Protein AF-A0A9D8MVV3-F1 (afdb_monomer)

Nearest PDB structures (foldseek):
  6tb3-assembly1_BW  TM=3.500E-01  e=9.469E-01  Saccharomyces cerevisiae S288C
  3k1s-assembly1_A  TM=4.584E-01  e=3.283E+00  Bacillus anthracis

Sequence (177 aa):
MNTDKQPADSQGEADENMSEEQILEAMFSNLVIQQTRTALFTLGQIPDPHSGQRVLDLDTAQMLIATLEMLKEKTKGNLSQKEDELITHSIEQLHDIFAHTIQAIEKAQAEKGGQTESGLYTPPSGLVTPDGTTSSSSVSFTSGTESTPAAAPEPAEPAPAPKQDDDDSHKRFSKKY

Solvent-accessible surface area (backbone atoms only — not comparable to full-atom values): 12120 Å² total; per-residue (Å²): 131,89,84,89,80,84,81,80,91,80,77,78,95,76,86,87,77,79,50,71,67,58,53,51,53,50,51,50,51,49,52,51,54,52,50,49,50,51,28,38,26,28,62,36,74,40,56,40,90,87,78,66,46,60,45,77,36,67,69,62,23,51,52,46,49,52,49,54,53,49,48,54,66,73,42,62,93,75,58,51,74,67,53,49,51,50,53,50,51,49,49,54,53,50,51,54,51,50,53,53,50,51,53,52,51,53,52,58,49,61,67,65,71,74,77,85,88,74,94,76,92,76,81,88,83,86,83,84,83,81,88,82,83,87,75,92,77,89,78,78,86,75,86,85,87,83,90,86,82,90,83,85,89,88,88,83,88,83,89,84,88,89,78,89,80,87,78,88,83,81,77,85,86,76,84,82,136

pLDDT: mean 72.89, std 23.24, range [33.59, 98.38]

Structure (mmCIF, N/CA/C/O backbone):
data_AF-A0A9D8MVV3-F1
#
_entry.id   AF-A0A9D8MVV3-F1
#
loop_
_atom_site.group_PDB
_atom_site.id
_atom_site.type_symbol
_atom_site.label_atom_id
_atom_site.label_alt_id
_atom_site.label_comp_id
_atom_site.label_asym_id
_atom_site.label_entity_id
_atom_site.label_seq_id
_atom_site.pdbx_PDB_ins_code
_atom_site.Cartn_x
_atom_site.Cartn_y
_atom_site.Cartn_z
_atom_site.occupancy
_atom_site.B_iso_or_equiv
_atom_site.auth_seq_id
_atom_site.auth_comp_id
_atom_site.auth_asym_id
_atom_site.auth_atom_id
_atom_site.pdbx_PDB_model_num
ATOM 1 N N . MET A 1 1 ? -7.057 56.280 40.157 1.00 43.16 1 MET A N 1
ATOM 2 C CA . MET A 1 1 ? -7.807 55.926 38.935 1.00 43.16 1 MET A CA 1
ATOM 3 C C . MET A 1 1 ? -7.010 54.828 38.232 1.00 43.16 1 MET A C 1
ATOM 5 O O . MET A 1 1 ? -5.841 55.068 37.986 1.00 43.16 1 MET A O 1
ATOM 9 N N . ASN A 1 2 ? -7.460 53.565 38.171 1.00 34.97 2 ASN A N 1
ATOM 10 C CA . ASN A 1 2 ? -8.414 53.033 37.171 1.00 34.97 2 ASN A CA 1
ATOM 11 C C . ASN A 1 2 ? -7.948 53.389 35.746 1.00 34.97 2 ASN A C 1
ATOM 13 O O . ASN A 1 2 ? -7.798 54.568 35.469 1.00 34.97 2 ASN A O 1
ATOM 17 N N . THR A 1 3 ? -7.739 52.500 34.778 1.00 48.66 3 THR A N 1
ATOM 18 C CA . THR A 1 3 ? -8.106 51.093 34.561 1.00 48.66 3 THR A CA 1
ATOM 19 C C . THR A 1 3 ? -7.339 50.697 33.294 1.00 48.66 3 THR A C 1
ATOM 21 O O . THR A 1 3 ? -7.367 51.490 32.361 1.00 48.66 3 THR A O 1
ATOM 24 N N . ASP A 1 4 ? -6.741 49.513 33.200 1.00 55.34 4 ASP A N 1
ATOM 25 C CA . ASP A 1 4 ? -6.687 48.845 31.896 1.00 55.34 4 ASP A CA 1
ATOM 26 C C . ASP A 1 4 ? -6.817 47.339 32.098 1.00 55.34 4 ASP A C 1
ATOM 28 O O . ASP A 1 4 ? -6.127 46.720 32.909 1.00 55.34 4 ASP A O 1
ATOM 32 N N . LYS A 1 5 ? -7.855 46.808 31.467 1.00 54.16 5 LYS A N 1
ATOM 33 C CA . LYS A 1 5 ? -8.429 45.490 31.660 1.00 54.16 5 LYS A CA 1
ATOM 34 C C . LYS A 1 5 ? -8.436 44.828 30.284 1.00 54.16 5 LYS A C 1
ATOM 36 O O . LYS A 1 5 ? -9.278 45.187 29.470 1.00 54.16 5 LYS A O 1
ATOM 41 N N . GLN A 1 6 ? -7.604 43.785 30.166 1.00 50.97 6 GLN A N 1
ATOM 42 C CA . GLN A 1 6 ? -7.728 42.596 29.295 1.00 50.97 6 GLN A CA 1
ATOM 43 C C . GLN A 1 6 ? -7.474 42.752 27.777 1.00 50.97 6 GLN A C 1
ATOM 45 O O . GLN A 1 6 ? -7.622 43.854 27.265 1.00 50.97 6 GLN A O 1
ATOM 50 N N . PRO A 1 7 ? -7.181 41.649 27.032 1.00 55.19 7 PRO A N 1
ATOM 51 C CA . PRO A 1 7 ? -7.379 40.233 27.405 1.00 55.19 7 PRO A CA 1
ATOM 52 C C . PRO A 1 7 ? -6.238 39.231 27.106 1.00 55.19 7 PRO A C 1
ATOM 54 O O . PRO A 1 7 ? -5.479 39.367 26.160 1.00 55.19 7 PRO A O 1
ATOM 57 N N . ALA A 1 8 ? -6.233 38.172 27.922 1.00 51.50 8 ALA A N 1
ATOM 58 C CA . ALA A 1 8 ? -6.129 36.757 27.549 1.00 51.50 8 ALA A CA 1
ATOM 59 C C . ALA A 1 8 ? -5.168 36.349 26.413 1.00 51.50 8 ALA A C 1
ATOM 61 O O . ALA A 1 8 ? -5.576 36.208 25.261 1.00 51.50 8 ALA A O 1
ATOM 62 N N . ASP A 1 9 ? -3.957 35.948 26.800 1.00 46.50 9 ASP A N 1
ATOM 63 C CA . ASP A 1 9 ? -3.270 34.840 26.138 1.00 46.50 9 ASP A CA 1
ATOM 64 C C . ASP A 1 9 ? -4.060 33.551 26.408 1.00 46.50 9 ASP A C 1
ATOM 66 O O . ASP A 1 9 ? -3.867 32.854 27.401 1.00 46.50 9 ASP A O 1
ATOM 70 N N . SER A 1 10 ? -5.020 33.260 25.534 1.00 55.41 10 SER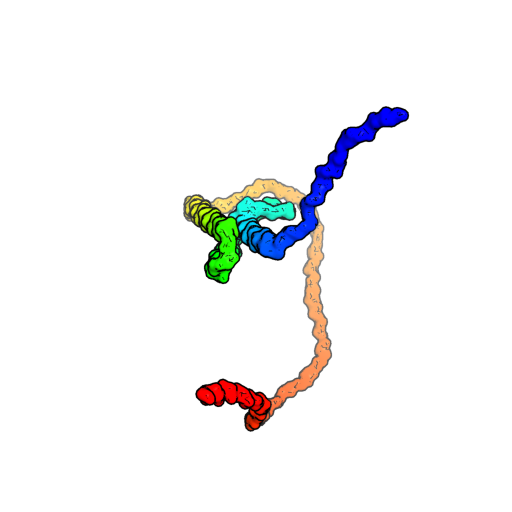 A N 1
ATOM 71 C CA . SER A 1 10 ? -5.580 31.921 25.361 1.00 55.41 10 SER A CA 1
ATOM 72 C C . SER A 1 10 ? -4.810 31.230 24.239 1.00 55.41 10 SER A C 1
ATOM 74 O O . SER A 1 10 ? -5.335 31.018 23.149 1.00 55.41 10 SER A O 1
ATOM 76 N N . GLN A 1 11 ? -3.538 30.918 24.489 1.00 47.94 11 GLN A N 1
ATOM 77 C CA . GLN A 1 11 ? -2.795 29.976 23.660 1.00 47.94 11 GLN A CA 1
ATOM 78 C C . GLN A 1 11 ? -2.946 28.570 24.247 1.00 47.94 11 GLN A C 1
ATOM 80 O O . GLN A 1 11 ? -2.277 28.214 25.204 1.00 47.94 11 GLN A O 1
ATOM 85 N N . GLY A 1 12 ? -3.852 27.797 23.643 1.00 48.62 12 GLY A N 1
ATOM 86 C CA . GLY A 1 12 ? -3.636 26.377 23.359 1.00 48.62 12 GLY A CA 1
ATOM 87 C C . GLY A 1 12 ? -3.371 25.427 24.526 1.00 48.62 12 GLY A C 1
ATOM 88 O O . GLY A 1 12 ? -2.423 24.657 24.457 1.00 48.62 12 GLY A O 1
ATOM 89 N N . GLU A 1 13 ? -4.247 25.399 25.528 1.00 48.19 13 GLU A N 1
ATOM 90 C CA . GLU A 1 13 ? -4.456 24.206 26.364 1.00 48.19 13 GLU A CA 1
ATOM 91 C C . GLU A 1 13 ? -5.219 23.166 25.524 1.00 48.19 13 GLU A C 1
ATOM 93 O O . GLU A 1 13 ? -6.444 23.053 25.589 1.00 48.19 13 GLU A O 1
ATOM 98 N N . ALA A 1 14 ? -4.517 22.483 24.625 1.00 56.38 14 ALA A N 1
ATOM 99 C CA . ALA A 1 14 ? -5.081 21.399 23.831 1.00 56.38 14 ALA A CA 1
ATOM 100 C C . ALA A 1 14 ? -4.028 20.319 23.602 1.00 56.38 14 ALA A C 1
ATOM 102 O O . ALA A 1 14 ? -3.642 20.098 22.461 1.00 56.38 14 ALA A O 1
ATOM 103 N N . ASP A 1 15 ? -3.559 19.675 24.673 1.00 57.66 15 ASP A N 1
ATOM 104 C CA . ASP A 1 15 ? -3.137 18.270 24.596 1.00 57.66 15 ASP A CA 1
ATOM 105 C C . ASP A 1 15 ? -3.010 17.627 25.988 1.00 57.66 15 ASP A C 1
ATOM 107 O O . ASP A 1 15 ? -1.933 17.224 26.415 1.00 57.66 15 ASP A O 1
ATOM 111 N N . GLU A 1 16 ? -4.109 17.533 26.737 1.00 61.69 16 GLU A N 1
ATOM 112 C CA . GLU A 1 16 ? -4.160 16.614 27.878 1.00 61.69 16 GLU A CA 1
ATOM 113 C C . GLU A 1 16 ? -5.387 15.707 27.742 1.00 61.69 16 GLU A C 1
ATOM 115 O O . GLU A 1 16 ? -6.518 16.099 28.036 1.00 61.69 16 GLU A O 1
ATOM 120 N N . ASN A 1 17 ? -5.109 14.467 27.318 1.00 66.62 17 ASN A N 1
ATOM 121 C CA . ASN A 1 17 ? -5.993 13.301 27.177 1.00 66.62 17 ASN A CA 1
ATOM 122 C C . ASN A 1 17 ? -6.621 13.069 25.790 1.00 66.62 17 ASN A C 1
ATOM 124 O O . ASN A 1 17 ? -7.846 13.055 25.649 1.00 66.62 17 ASN A O 1
ATOM 128 N N . MET A 1 18 ? -5.798 12.740 24.784 1.00 77.06 18 MET A N 1
ATOM 129 C CA . MET A 1 18 ? -6.271 11.806 23.748 1.00 77.06 18 MET A CA 1
ATOM 130 C C . MET A 1 18 ? -6.735 10.514 24.430 1.00 77.06 18 MET A C 1
ATOM 132 O O . MET A 1 18 ? -6.050 10.000 25.319 1.00 77.06 18 MET A O 1
ATOM 136 N N . SER A 1 19 ? -7.901 9.991 24.043 1.00 89.88 19 SER A N 1
ATOM 137 C CA . SER A 1 19 ? -8.344 8.698 24.566 1.00 89.88 19 SER A CA 1
ATOM 138 C C . SER A 1 19 ? -7.411 7.590 24.075 1.00 89.88 19 SER A C 1
ATOM 140 O O . SER A 1 19 ? -6.847 7.675 22.984 1.00 89.88 19 SER A O 1
ATOM 142 N N . GLU A 1 20 ? -7.271 6.526 24.863 1.00 90.12 20 GLU A N 1
ATOM 143 C CA . GLU A 1 20 ? -6.484 5.348 24.474 1.00 90.12 20 GLU A CA 1
ATOM 144 C C . GLU A 1 20 ? -6.929 4.800 23.106 1.00 90.12 20 GLU A C 1
ATOM 146 O O . GLU A 1 20 ? -6.100 4.478 22.263 1.00 90.12 20 GLU A O 1
ATOM 151 N N . GLU A 1 21 ? -8.236 4.806 22.839 1.00 88.25 21 GLU A N 1
ATOM 152 C CA . GLU A 1 21 ? -8.822 4.410 21.555 1.00 88.25 21 GLU A CA 1
ATOM 153 C C . GLU A 1 21 ? -8.348 5.285 20.381 1.00 88.25 21 GLU A C 1
ATOM 155 O O . GLU A 1 21 ? -7.965 4.755 19.343 1.00 88.25 21 GLU A O 1
ATOM 160 N N . GLN A 1 22 ? -8.288 6.611 20.552 1.00 90.69 22 GLN A N 1
ATOM 161 C CA . GLN A 1 22 ? -7.790 7.522 19.511 1.00 90.69 22 GLN A CA 1
ATOM 162 C C . GLN A 1 22 ? -6.298 7.317 19.236 1.00 90.69 22 GLN A C 1
ATOM 164 O O . GLN A 1 22 ? -5.855 7.417 18.091 1.00 90.69 22 GLN A O 1
ATOM 169 N N . ILE A 1 23 ? -5.516 7.009 20.276 1.00 94.19 23 ILE A N 1
ATOM 170 C CA . ILE A 1 23 ? -4.094 6.685 20.130 1.00 94.19 23 ILE A CA 1
ATOM 171 C C . ILE A 1 23 ? -3.936 5.395 19.317 1.00 94.19 23 ILE A C 1
ATOM 173 O O . ILE A 1 23 ? -3.121 5.354 18.393 1.00 94.19 23 ILE A O 1
ATOM 177 N N . LEU A 1 24 ? -4.727 4.361 19.618 1.00 93.31 24 LEU A N 1
ATOM 178 C CA . LEU A 1 24 ? -4.697 3.091 18.891 1.00 93.31 24 LEU A CA 1
ATOM 179 C C . LEU A 1 24 ? -5.136 3.251 17.426 1.00 93.31 24 LEU A C 1
ATOM 181 O O . LEU A 1 24 ? -4.448 2.736 16.543 1.00 93.31 24 LEU A O 1
ATOM 185 N N . GLU A 1 25 ? -6.190 4.028 17.153 1.00 93.31 25 GLU A N 1
ATOM 186 C CA . GLU A 1 25 ? -6.648 4.331 15.785 1.00 93.31 25 GLU A CA 1
ATOM 187 C C . GLU A 1 25 ? -5.564 5.066 14.975 1.00 93.31 25 GLU A C 1
ATOM 189 O O . GLU A 1 25 ? -5.277 4.742 13.814 1.00 93.31 25 GLU A O 1
ATOM 194 N N . ALA A 1 26 ? -4.884 6.034 15.600 1.00 94.19 26 ALA A N 1
ATOM 195 C CA . ALA A 1 26 ? -3.771 6.743 14.978 1.00 94.19 26 ALA A CA 1
ATOM 196 C C . ALA A 1 26 ? -2.573 5.816 14.709 1.00 94.19 26 ALA A C 1
ATOM 198 O O . ALA A 1 26 ? -1.944 5.907 13.651 1.00 94.19 26 ALA A O 1
ATOM 199 N N . MET A 1 27 ? -2.259 4.904 15.636 1.00 95.75 27 MET A N 1
ATOM 200 C CA . MET A 1 27 ? -1.189 3.917 15.466 1.00 95.75 27 MET A CA 1
ATOM 201 C C . MET A 1 27 ? -1.491 2.940 14.329 1.00 95.75 27 MET A C 1
ATOM 203 O O . MET A 1 27 ? -0.610 2.695 13.502 1.00 95.75 27 MET A O 1
ATOM 207 N N . PHE A 1 28 ? -2.722 2.425 14.244 1.00 96.75 28 PHE A N 1
ATOM 208 C CA . PHE A 1 28 ? -3.145 1.554 13.149 1.00 96.75 28 PHE A CA 1
ATOM 209 C C . PHE A 1 28 ? -3.061 2.279 11.804 1.00 96.75 28 PHE A C 1
ATOM 211 O O . PHE A 1 28 ? -2.437 1.784 10.863 1.00 96.75 28 PHE A O 1
ATOM 218 N N . SER A 1 29 ? -3.593 3.500 11.732 1.00 96.38 29 SER A N 1
ATOM 219 C CA . SER A 1 29 ? -3.529 4.321 10.522 1.00 96.38 29 SER A CA 1
ATOM 220 C C . SER A 1 29 ? -2.086 4.565 10.072 1.00 96.38 29 SER A C 1
ATOM 222 O O . SER A 1 29 ? -1.755 4.439 8.892 1.00 96.38 29 SER A O 1
ATOM 224 N N . ASN A 1 30 ? -1.194 4.867 11.017 1.00 97.31 30 ASN A N 1
ATOM 225 C CA . ASN A 1 30 ? 0.220 5.082 10.732 1.00 97.31 30 ASN A CA 1
ATOM 226 C C . ASN A 1 30 ? 0.912 3.794 10.251 1.00 97.31 30 ASN A C 1
ATOM 228 O O . ASN A 1 30 ? 1.705 3.844 9.311 1.00 97.31 30 ASN A O 1
ATOM 232 N N . LEU A 1 31 ? 0.576 2.637 10.830 1.00 97.75 31 LEU A N 1
ATOM 233 C CA . LEU A 1 31 ? 1.069 1.337 10.370 1.00 97.75 31 LEU A CA 1
ATOM 234 C C . LEU A 1 31 ? 0.673 1.075 8.910 1.00 97.75 31 LEU A C 1
ATOM 236 O O . LEU A 1 31 ? 1.536 0.728 8.103 1.00 97.75 31 LEU A O 1
ATOM 240 N N . VAL A 1 32 ? -0.602 1.281 8.559 1.00 97.62 32 VAL A N 1
ATOM 241 C CA . VAL A 1 32 ? -1.094 1.107 7.182 1.00 97.62 32 VAL A CA 1
ATOM 242 C C . VAL A 1 32 ? -0.341 2.034 6.231 1.00 97.62 32 VAL A C 1
ATOM 244 O O . VAL A 1 32 ? 0.221 1.571 5.244 1.00 97.62 32 VAL A O 1
ATOM 247 N N . ILE A 1 33 ? -0.229 3.323 6.563 1.00 97.06 33 ILE A N 1
ATOM 248 C CA . ILE A 1 33 ? 0.486 4.307 5.735 1.00 97.06 33 ILE A CA 1
ATOM 249 C C . ILE A 1 33 ? 1.958 3.917 5.537 1.00 97.06 33 ILE A C 1
ATOM 251 O O . ILE A 1 33 ? 2.478 4.029 4.424 1.00 97.06 33 ILE A O 1
ATOM 255 N N . GLN A 1 34 ? 2.647 3.471 6.590 1.00 97.50 34 GLN A N 1
ATOM 256 C CA . GLN A 1 34 ? 4.046 3.043 6.502 1.00 97.50 34 GLN A CA 1
ATOM 257 C C . GLN A 1 34 ? 4.210 1.816 5.604 1.00 97.50 34 GLN A C 1
ATOM 259 O O . GLN A 1 34 ? 5.136 1.784 4.787 1.00 97.50 34 GLN A O 1
ATOM 264 N N . GLN A 1 35 ? 3.303 0.842 5.692 1.00 97.62 35 GLN A N 1
ATOM 265 C CA . GLN A 1 35 ? 3.368 -0.322 4.812 1.00 97.62 35 GLN A CA 1
ATOM 266 C C . GLN A 1 35 ? 3.025 0.012 3.367 1.00 97.62 35 GLN A C 1
ATOM 268 O O . GLN A 1 35 ? 3.747 -0.414 2.467 1.00 97.62 35 GLN A O 1
ATOM 273 N N . THR A 1 36 ? 2.030 0.867 3.131 1.00 97.19 36 THR A N 1
ATOM 274 C CA . THR A 1 36 ? 1.722 1.370 1.789 1.00 97.19 36 THR A CA 1
ATOM 275 C C . THR A 1 36 ? 2.925 2.085 1.180 1.00 97.19 36 THR A C 1
ATOM 277 O O . THR A 1 36 ? 3.289 1.825 0.037 1.00 97.19 36 THR A O 1
ATOM 280 N N . ARG A 1 37 ? 3.615 2.943 1.943 1.00 96.25 37 ARG A N 1
ATOM 281 C CA . ARG A 1 37 ? 4.834 3.622 1.470 1.00 96.25 37 ARG A CA 1
ATOM 282 C C . ARG A 1 37 ? 5.961 2.647 1.152 1.00 96.25 37 ARG A C 1
ATOM 284 O O . ARG A 1 37 ? 6.618 2.818 0.129 1.00 96.25 37 ARG A O 1
ATOM 291 N N . THR A 1 38 ? 6.172 1.638 1.994 1.00 96.38 38 THR A N 1
ATOM 292 C CA . THR A 1 38 ? 7.184 0.602 1.745 1.00 96.38 38 THR A CA 1
ATOM 293 C C . THR A 1 38 ? 6.866 -0.169 0.462 1.00 96.38 38 THR A C 1
ATOM 295 O O . THR A 1 38 ? 7.753 -0.351 -0.365 1.00 96.38 38 THR A O 1
ATOM 298 N N . ALA A 1 39 ? 5.599 -0.521 0.226 1.00 96.81 39 ALA A N 1
ATOM 299 C CA . ALA A 1 39 ? 5.178 -1.191 -1.005 1.00 96.81 39 ALA A CA 1
ATOM 300 C C . ALA A 1 39 ? 5.355 -0.300 -2.247 1.00 96.81 39 ALA A C 1
ATOM 302 O O . ALA A 1 39 ? 5.840 -0.746 -3.284 1.00 96.81 39 ALA A O 1
ATOM 303 N N . LEU A 1 40 ? 5.031 0.992 -2.146 1.00 95.88 40 LEU A N 1
ATOM 304 C CA . LEU A 1 40 ? 5.278 1.961 -3.219 1.00 95.88 40 LEU A CA 1
ATOM 305 C C . LEU A 1 40 ? 6.773 2.139 -3.514 1.00 95.88 40 LEU A C 1
ATOM 307 O O . LEU A 1 40 ? 7.159 2.318 -4.671 1.00 95.88 40 LEU A O 1
ATOM 311 N N . PHE A 1 41 ? 7.616 2.089 -2.482 1.00 95.56 41 PHE A N 1
ATOM 312 C CA . PHE A 1 41 ? 9.065 2.116 -2.633 1.00 95.56 41 PHE A CA 1
ATOM 313 C C . PHE A 1 41 ? 9.570 0.885 -3.391 1.00 95.56 41 PHE A C 1
ATOM 315 O O . PHE A 1 41 ? 10.297 1.047 -4.366 1.00 95.56 41 PHE A O 1
ATOM 322 N N . THR A 1 42 ? 9.129 -0.322 -3.021 1.00 95.31 42 THR A N 1
ATOM 323 C CA . THR A 1 42 ? 9.516 -1.561 -3.722 1.00 95.31 42 THR A CA 1
ATOM 324 C C . THR A 1 42 ? 8.942 -1.640 -5.136 1.00 95.31 42 THR A C 1
ATOM 326 O 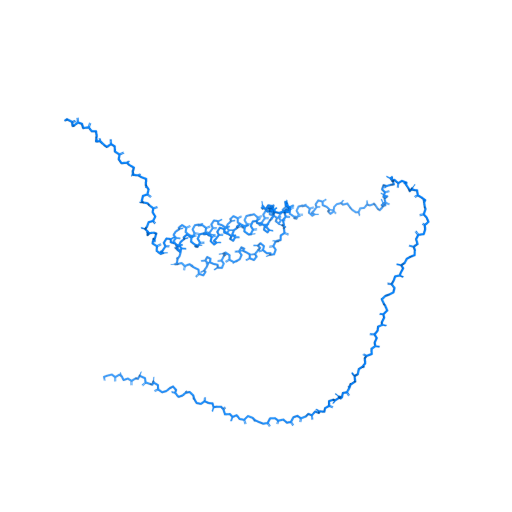O . THR A 1 42 ? 9.499 -2.317 -5.989 1.00 95.31 42 THR A O 1
ATOM 329 N N . LEU A 1 43 ? 7.867 -0.906 -5.431 1.00 94.88 43 LEU A N 1
ATOM 330 C CA . LEU A 1 43 ? 7.320 -0.741 -6.783 1.00 94.88 43 LEU A CA 1
ATOM 331 C C . LEU A 1 43 ? 8.062 0.308 -7.630 1.00 94.88 43 LEU A C 1
ATOM 333 O O . LEU A 1 43 ? 7.669 0.573 -8.765 1.00 94.88 43 LEU A O 1
ATOM 337 N N . GLY A 1 44 ? 9.113 0.942 -7.104 1.00 92.69 44 GLY A N 1
ATOM 338 C CA . GLY A 1 44 ? 9.884 1.963 -7.817 1.00 92.69 44 GLY A CA 1
ATOM 339 C C . GLY A 1 44 ? 9.148 3.294 -8.003 1.00 92.69 44 GLY A C 1
ATOM 340 O O . GLY A 1 44 ? 9.577 4.134 -8.804 1.00 92.69 44 GLY A O 1
ATOM 341 N N . GLN A 1 45 ? 8.052 3.509 -7.267 1.00 91.94 45 GLN A N 1
ATOM 342 C CA . GLN A 1 45 ? 7.281 4.755 -7.306 1.00 91.94 45 GLN A CA 1
ATOM 343 C C . GLN A 1 45 ? 7.909 5.849 -6.451 1.00 91.94 45 GLN A C 1
ATOM 345 O O . GLN A 1 45 ? 7.778 7.033 -6.764 1.00 91.94 45 GLN A O 1
ATOM 350 N N . ILE A 1 46 ? 8.623 5.454 -5.397 1.00 89.00 46 ILE A N 1
ATOM 351 C CA . ILE A 1 46 ? 9.361 6.356 -4.518 1.00 89.00 46 ILE A CA 1
ATOM 352 C C . ILE A 1 46 ? 10.860 6.096 -4.731 1.00 89.00 46 ILE A C 1
ATOM 354 O O . ILE A 1 46 ? 11.290 4.951 -4.595 1.00 89.00 46 ILE A O 1
ATOM 358 N N . PRO A 1 47 ? 11.667 7.112 -5.091 1.00 84.56 47 PRO A N 1
ATOM 359 C CA . PRO A 1 47 ? 13.114 6.955 -5.184 1.00 84.56 47 PRO A CA 1
ATOM 360 C C . PRO A 1 47 ? 13.737 6.838 -3.788 1.00 84.56 47 PRO A C 1
ATOM 362 O O . PRO A 1 47 ? 13.270 7.462 -2.835 1.00 84.56 47 PRO A O 1
ATOM 365 N N . ASP A 1 48 ? 14.822 6.078 -3.678 1.00 83.94 48 ASP A N 1
ATOM 366 C CA . ASP A 1 48 ? 15.628 6.010 -2.459 1.00 83.94 48 ASP A CA 1
ATOM 367 C C . ASP A 1 48 ? 16.221 7.397 -2.143 1.00 83.94 48 ASP A C 1
ATOM 369 O O . ASP A 1 48 ? 16.905 7.972 -2.995 1.00 83.94 48 ASP A O 1
ATOM 373 N N . PRO A 1 49 ? 15.987 7.965 -0.944 1.00 79.56 49 PRO A N 1
ATOM 374 C CA . PRO A 1 49 ? 16.492 9.287 -0.583 1.00 79.56 49 PRO A CA 1
ATOM 375 C C . PRO A 1 49 ? 18.024 9.362 -0.515 1.00 79.56 49 PRO A C 1
ATOM 377 O O . PRO A 1 49 ? 18.578 10.455 -0.620 1.00 79.56 49 PRO A O 1
ATOM 380 N N . HIS A 1 50 ? 18.716 8.232 -0.340 1.00 83.56 50 HIS A N 1
ATOM 381 C CA . HIS A 1 50 ? 20.173 8.185 -0.246 1.00 83.56 50 HIS A CA 1
ATOM 382 C C . HIS A 1 50 ? 20.836 8.026 -1.614 1.00 83.56 50 HIS A C 1
ATOM 384 O O . HIS A 1 50 ? 21.795 8.733 -1.919 1.00 83.56 50 HIS A O 1
ATOM 390 N N . SER A 1 51 ? 20.341 7.098 -2.438 1.00 85.88 51 SER A N 1
ATOM 391 C CA . SER A 1 51 ? 20.944 6.788 -3.743 1.00 85.88 51 SER A CA 1
ATOM 392 C C . SER A 1 51 ? 20.284 7.508 -4.925 1.00 85.88 51 SER A C 1
ATOM 394 O O . SER A 1 51 ? 20.856 7.566 -6.016 1.00 85.88 51 SER A O 1
ATOM 396 N N . GLY A 1 52 ? 19.069 8.032 -4.743 1.00 83.94 52 GLY A N 1
ATOM 397 C CA . GLY A 1 52 ? 18.224 8.569 -5.811 1.00 83.94 52 GLY A CA 1
ATOM 398 C C . GLY A 1 52 ? 17.709 7.506 -6.788 1.00 83.94 52 GLY A C 1
ATOM 399 O O . GLY A 1 52 ? 17.024 7.847 -7.753 1.00 83.94 52 GLY A O 1
ATOM 400 N N . GLN A 1 53 ? 18.040 6.229 -6.570 1.00 83.94 53 GLN A N 1
ATOM 401 C CA . GLN A 1 53 ? 17.657 5.140 -7.459 1.00 83.94 53 GLN A CA 1
ATOM 402 C C . GLN A 1 53 ? 16.247 4.653 -7.143 1.00 83.94 53 GLN A C 1
ATOM 404 O O . GLN A 1 53 ? 15.802 4.648 -5.996 1.00 83.94 53 GLN A O 1
ATOM 409 N N . ARG A 1 54 ? 15.536 4.221 -8.183 1.00 88.19 54 ARG A N 1
ATOM 410 C CA . ARG A 1 54 ? 14.259 3.523 -8.031 1.00 88.19 54 ARG A CA 1
ATOM 411 C C . ARG A 1 54 ? 14.548 2.036 -7.900 1.00 88.19 54 ARG A C 1
ATOM 413 O O . ARG A 1 54 ? 15.161 1.454 -8.793 1.00 88.19 54 ARG A O 1
ATOM 420 N N . VAL A 1 55 ? 14.119 1.450 -6.792 1.00 88.50 55 VAL A N 1
ATOM 421 C CA . VAL A 1 55 ? 14.214 0.009 -6.555 1.00 88.50 55 VAL A CA 1
ATOM 422 C C . VAL A 1 55 ? 12.925 -0.628 -7.053 1.00 88.50 55 VAL A C 1
ATOM 424 O O . VAL A 1 55 ? 11.847 -0.162 -6.708 1.00 88.50 55 VAL A O 1
ATOM 427 N N . LEU A 1 56 ? 13.039 -1.663 -7.882 1.00 93.94 56 LEU A N 1
ATOM 428 C CA . LEU A 1 56 ? 11.895 -2.425 -8.370 1.00 93.94 56 LEU A CA 1
ATOM 429 C C . LEU A 1 56 ? 12.039 -3.881 -7.930 1.00 93.94 56 LEU A C 1
ATOM 431 O O . LEU A 1 56 ? 12.893 -4.605 -8.436 1.00 93.94 56 LEU A O 1
ATOM 435 N N . ASP A 1 57 ? 11.189 -4.277 -6.995 1.00 95.44 57 ASP A N 1
ATOM 436 C CA . ASP A 1 57 ? 11.079 -5.612 -6.424 1.00 95.44 57 ASP A CA 1
ATOM 437 C C . ASP A 1 57 ? 9.591 -5.980 -6.326 1.00 95.44 57 ASP A C 1
ATOM 439 O O . ASP A 1 57 ? 8.871 -5.569 -5.408 1.00 95.44 57 ASP A O 1
ATOM 443 N N . LEU A 1 58 ? 9.123 -6.720 -7.333 1.00 95.56 58 LEU A N 1
ATOM 444 C CA . LEU A 1 58 ? 7.728 -7.142 -7.435 1.00 95.56 58 LEU A CA 1
ATOM 445 C C . LEU A 1 58 ? 7.370 -8.203 -6.391 1.00 95.56 58 LEU A C 1
ATOM 447 O O . LEU A 1 58 ? 6.240 -8.201 -5.906 1.00 95.56 58 LEU A O 1
ATOM 451 N N . ASP A 1 59 ? 8.313 -9.068 -6.017 1.00 96.50 59 ASP A N 1
ATOM 452 C CA . ASP A 1 59 ? 8.064 -10.144 -5.056 1.00 96.50 59 ASP A CA 1
ATOM 453 C C . ASP A 1 59 ? 7.799 -9.548 -3.667 1.00 96.50 59 ASP A C 1
ATOM 455 O O . ASP A 1 59 ? 6.794 -9.860 -3.017 1.00 96.50 59 ASP A O 1
ATOM 459 N N . THR A 1 60 ? 8.644 -8.603 -3.240 1.00 96.31 60 THR A N 1
ATOM 460 C CA . THR A 1 60 ? 8.441 -7.887 -1.974 1.00 96.31 60 THR A CA 1
ATOM 461 C C . THR A 1 60 ? 7.178 -7.026 -2.018 1.00 96.31 60 THR A C 1
ATOM 463 O O . THR A 1 60 ? 6.416 -7.011 -1.047 1.00 96.31 60 THR A O 1
ATOM 466 N N . ALA A 1 61 ? 6.898 -6.350 -3.139 1.00 96.44 61 ALA A N 1
ATOM 467 C CA . ALA A 1 61 ? 5.667 -5.576 -3.294 1.00 96.44 61 ALA A CA 1
ATOM 468 C C . ALA A 1 61 ? 4.412 -6.452 -3.136 1.00 96.44 61 ALA A C 1
ATOM 470 O O . ALA A 1 61 ? 3.497 -6.089 -2.397 1.00 96.44 61 ALA A O 1
ATOM 471 N N . GLN A 1 62 ? 4.385 -7.625 -3.774 1.00 97.00 62 GLN A N 1
ATOM 472 C CA . GLN A 1 62 ? 3.270 -8.565 -3.678 1.00 97.00 62 GLN A CA 1
ATOM 473 C C . GLN A 1 62 ? 3.080 -9.072 -2.243 1.00 97.00 62 GLN A C 1
ATOM 475 O O . GLN A 1 62 ? 1.953 -9.119 -1.749 1.00 97.00 62 GLN A O 1
ATOM 480 N N . MET A 1 63 ? 4.171 -9.403 -1.547 1.00 98.19 63 MET A N 1
ATOM 481 C CA . MET A 1 63 ? 4.123 -9.811 -0.141 1.00 98.19 63 MET A CA 1
ATOM 482 C C . MET A 1 63 ? 3.546 -8.708 0.761 1.00 98.19 63 MET A C 1
ATOM 484 O O . MET A 1 63 ? 2.755 -8.997 1.662 1.00 98.19 63 MET A O 1
ATOM 488 N N . LEU A 1 64 ? 3.917 -7.445 0.534 1.00 97.69 64 LEU A N 1
ATOM 489 C CA . LEU A 1 64 ? 3.407 -6.312 1.312 1.00 97.69 64 LEU A CA 1
ATOM 490 C C . LEU A 1 64 ? 1.910 -6.080 1.071 1.00 97.69 64 LEU A C 1
ATOM 492 O O . LEU A 1 64 ? 1.170 -5.872 2.033 1.00 97.69 64 LEU A O 1
ATOM 496 N N . ILE A 1 65 ? 1.450 -6.191 -0.179 1.00 97.81 65 ILE A N 1
ATOM 497 C CA . ILE A 1 65 ? 0.018 -6.131 -0.515 1.00 97.81 65 ILE A CA 1
ATOM 498 C C . ILE A 1 65 ? -0.737 -7.260 0.195 1.00 97.81 65 ILE A C 1
ATOM 500 O O . ILE A 1 65 ? -1.696 -6.993 0.917 1.00 97.81 65 ILE A O 1
ATOM 504 N N . ALA A 1 66 ? -0.248 -8.498 0.093 1.00 98.06 66 ALA A N 1
ATOM 505 C CA . ALA A 1 66 ? -0.846 -9.647 0.772 1.00 98.06 66 ALA A CA 1
ATOM 506 C C . ALA A 1 66 ? -0.864 -9.484 2.305 1.00 98.06 66 ALA A C 1
ATOM 508 O O . ALA A 1 66 ? -1.783 -9.946 2.980 1.00 98.06 66 ALA A O 1
ATOM 509 N N . THR A 1 67 ? 0.131 -8.799 2.876 1.00 97.88 67 THR A N 1
ATOM 510 C CA . THR A 1 67 ? 0.173 -8.487 4.312 1.00 97.88 67 THR A CA 1
ATOM 511 C C . THR A 1 67 ? -0.932 -7.506 4.703 1.00 97.88 67 THR A C 1
ATOM 513 O O . THR A 1 67 ? -1.590 -7.716 5.721 1.00 97.88 67 THR A O 1
ATOM 516 N N . LEU A 1 68 ? -1.175 -6.465 3.901 1.00 97.62 68 LEU A N 1
ATOM 517 C CA . LEU A 1 68 ? -2.280 -5.527 4.125 1.00 97.62 68 LEU A CA 1
ATOM 518 C C . LEU A 1 68 ? -3.646 -6.209 3.969 1.00 97.62 68 LEU A C 1
ATOM 520 O O . LEU A 1 68 ? -4.531 -5.997 4.797 1.00 97.62 68 LEU A O 1
ATOM 524 N N . GLU A 1 69 ? -3.809 -7.079 2.972 1.00 98.12 69 GLU A N 1
ATOM 525 C CA . GLU A 1 69 ? -5.024 -7.888 2.800 1.00 98.12 69 GLU A CA 1
ATOM 526 C C . GLU A 1 69 ? -5.270 -8.805 4.000 1.00 98.12 69 GLU A C 1
ATOM 528 O O . GLU A 1 69 ? -6.372 -8.848 4.549 1.00 98.12 69 GLU A O 1
ATOM 533 N N . MET A 1 70 ? -4.225 -9.497 4.460 1.00 98.12 70 MET A N 1
ATOM 534 C CA . MET A 1 70 ? -4.290 -10.336 5.652 1.00 98.12 70 MET A CA 1
ATOM 535 C C . MET A 1 70 ? -4.670 -9.519 6.887 1.00 98.12 70 MET A C 1
ATOM 537 O O . MET A 1 70 ? -5.526 -9.962 7.654 1.00 98.12 70 MET A O 1
ATOM 541 N N . LEU A 1 71 ? -4.077 -8.333 7.070 1.00 97.19 71 LEU A N 1
ATOM 542 C CA . LEU A 1 71 ? -4.421 -7.437 8.172 1.00 97.19 71 LEU A CA 1
ATOM 543 C C . LEU A 1 71 ? -5.904 -7.075 8.127 1.00 97.19 71 LEU A C 1
ATOM 545 O O . LEU A 1 71 ? -6.581 -7.305 9.122 1.00 97.19 71 LEU A O 1
ATOM 549 N N . LYS A 1 72 ? -6.421 -6.619 6.979 1.00 97.25 72 LYS A N 1
ATOM 550 C CA . LYS A 1 72 ? -7.845 -6.292 6.800 1.00 97.25 72 LYS A CA 1
ATOM 551 C C . LYS A 1 72 ? -8.761 -7.460 7.183 1.00 97.25 72 LYS A C 1
ATOM 553 O O . LYS A 1 72 ? -9.739 -7.273 7.903 1.00 97.25 72 LYS A O 1
ATOM 558 N N . GLU A 1 73 ? -8.440 -8.673 6.738 1.00 97.62 73 GLU A N 1
ATOM 559 C CA . GLU A 1 73 ? -9.235 -9.865 7.060 1.00 97.62 73 GLU A CA 1
ATOM 560 C C . GLU A 1 73 ? -9.151 -10.245 8.547 1.00 97.62 73 GLU A C 1
ATOM 562 O O . GLU A 1 73 ? -10.158 -10.609 9.157 1.00 97.62 73 GLU A O 1
ATOM 567 N N . LYS A 1 74 ? -7.967 -10.148 9.164 1.00 97.50 74 LYS A N 1
ATOM 568 C CA . LYS A 1 74 ? -7.757 -10.502 10.579 1.00 97.50 74 LYS A CA 1
ATOM 569 C C . LYS A 1 74 ? -8.309 -9.470 11.555 1.00 97.50 74 LYS A C 1
ATOM 571 O O . LYS A 1 74 ? -8.665 -9.847 12.670 1.00 97.50 74 LYS A O 1
ATOM 576 N N . THR A 1 75 ? -8.383 -8.201 11.165 1.00 95.81 75 THR A N 1
ATOM 577 C CA . THR A 1 75 ? -8.903 -7.114 12.006 1.00 95.81 75 THR A CA 1
ATOM 578 C C . THR A 1 75 ? -10.371 -6.797 11.733 1.00 95.81 75 THR A C 1
ATOM 580 O O . THR A 1 75 ? -10.950 -5.960 12.424 1.00 95.81 75 THR A O 1
ATOM 583 N N . LYS A 1 76 ? -11.014 -7.496 10.791 1.00 94.31 76 LYS A N 1
ATOM 584 C CA . LYS A 1 76 ? -12.428 -7.315 10.456 1.00 94.31 76 LYS A CA 1
ATOM 585 C C . LYS A 1 76 ? -13.328 -7.349 11.695 1.00 94.31 76 LYS A C 1
ATOM 587 O O . LYS A 1 76 ? -13.280 -8.279 12.497 1.00 94.31 76 LYS A O 1
ATOM 592 N N . GLY A 1 77 ? -14.182 -6.334 11.821 1.00 93.38 77 GLY A N 1
ATOM 593 C CA . GLY A 1 77 ? -15.075 -6.150 12.970 1.00 93.38 77 GLY A CA 1
ATOM 594 C C . GLY A 1 77 ? -14.447 -5.415 14.159 1.00 93.38 77 GLY A C 1
ATOM 595 O O . GLY A 1 77 ? -15.185 -5.043 15.064 1.00 93.38 77 GLY A O 1
ATOM 596 N N . ASN A 1 78 ? -13.133 -5.166 14.136 1.00 94.31 78 ASN A N 1
ATOM 597 C CA . ASN A 1 78 ? -12.433 -4.309 15.100 1.00 94.31 78 ASN A CA 1
ATOM 598 C C . ASN A 1 78 ? -12.028 -2.950 14.505 1.00 94.31 78 ASN A C 1
ATOM 600 O O . ASN A 1 78 ? -11.466 -2.136 15.225 1.00 94.31 78 ASN A O 1
ATOM 604 N N . LEU A 1 79 ? -12.276 -2.727 13.210 1.00 94.38 79 LEU A N 1
ATOM 605 C CA . LEU A 1 79 ? -11.919 -1.490 12.517 1.00 94.38 79 LEU A CA 1
ATOM 606 C C . LEU A 1 79 ? -13.022 -0.438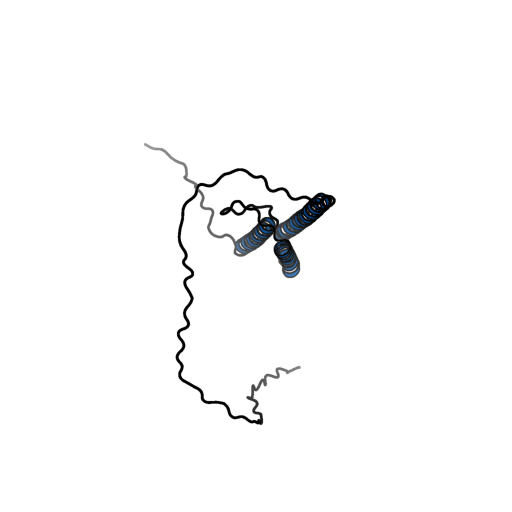 12.643 1.00 94.38 79 LEU A C 1
ATOM 608 O O . LEU A 1 79 ? -14.208 -0.737 12.461 1.00 94.38 79 LEU A O 1
ATOM 612 N N . SER A 1 80 ? -12.613 0.807 12.877 1.00 95.00 80 SER A N 1
ATOM 613 C CA . SER A 1 80 ? -13.437 1.989 12.651 1.00 95.00 80 SER A CA 1
ATOM 614 C C . SER A 1 80 ? -13.746 2.133 11.154 1.00 95.00 80 SER A C 1
ATOM 616 O O . SER A 1 80 ? -13.044 1.600 10.293 1.00 95.00 80 SER A O 1
ATOM 618 N N . GLN A 1 81 ? -14.795 2.886 10.810 1.00 94.88 81 GLN A N 1
ATOM 619 C CA . GLN A 1 81 ? -15.122 3.143 9.404 1.00 94.88 81 GLN A CA 1
ATOM 620 C C . GLN A 1 81 ? -13.945 3.794 8.656 1.00 94.88 81 GLN A C 1
ATOM 622 O O . GLN A 1 81 ? -13.663 3.441 7.515 1.00 94.88 81 GLN A O 1
ATOM 627 N N . LYS A 1 82 ? -13.235 4.720 9.309 1.00 94.69 82 LYS A N 1
ATOM 628 C CA . LYS A 1 82 ? -12.097 5.417 8.701 1.00 94.69 82 LYS A CA 1
ATOM 629 C C . LYS A 1 82 ? -10.922 4.474 8.473 1.00 94.69 82 LYS A C 1
ATOM 631 O O . LYS A 1 82 ? -10.244 4.583 7.457 1.00 94.69 82 LYS A O 1
ATOM 636 N N . GLU A 1 83 ? -10.681 3.563 9.411 1.00 96.31 83 GLU A N 1
ATOM 637 C CA . GLU A 1 83 ? -9.616 2.567 9.303 1.00 96.31 83 GLU A CA 1
ATOM 638 C C . GLU A 1 83 ? -9.889 1.568 8.177 1.00 96.31 83 GLU A C 1
ATOM 640 O O . GLU A 1 83 ? -8.982 1.264 7.400 1.00 96.31 83 GLU A O 1
ATOM 645 N N . ASP A 1 84 ? -1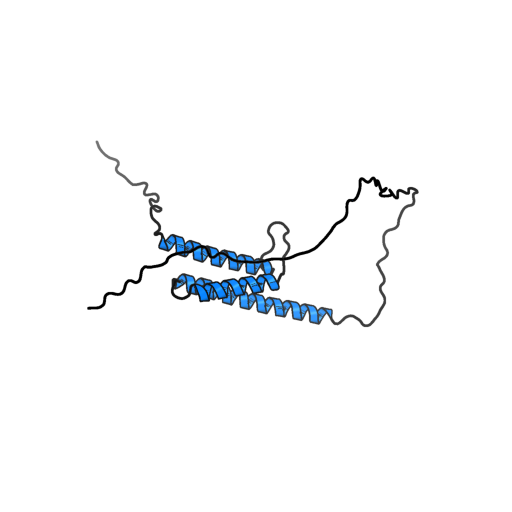1.135 1.096 8.059 1.00 97.00 84 ASP A N 1
ATOM 646 C CA . ASP A 1 84 ? -11.552 0.187 6.988 1.00 97.00 84 ASP A CA 1
ATOM 647 C C . ASP A 1 84 ? -11.446 0.852 5.607 1.00 97.00 84 ASP A C 1
ATOM 649 O O . ASP A 1 84 ? -10.916 0.256 4.664 1.00 97.00 84 ASP A O 1
ATOM 653 N N . GLU A 1 85 ? -11.864 2.115 5.494 1.00 97.19 85 GLU A N 1
ATOM 654 C CA . GLU A 1 85 ? -11.700 2.913 4.276 1.00 97.19 85 GLU A CA 1
ATOM 655 C C . GLU A 1 85 ? -10.214 3.113 3.934 1.00 97.19 85 GLU A C 1
ATOM 657 O O . GLU A 1 85 ? -9.813 2.907 2.787 1.00 97.19 85 GLU A O 1
ATOM 662 N N . LEU A 1 86 ? -9.373 3.447 4.920 1.00 97.56 86 LEU A N 1
ATOM 663 C CA . LEU A 1 86 ? -7.940 3.676 4.725 1.00 97.56 86 LEU A CA 1
ATOM 664 C C . LEU A 1 86 ? -7.212 2.424 4.221 1.00 97.56 86 LEU A C 1
ATOM 666 O O . LEU A 1 86 ? -6.437 2.507 3.261 1.00 97.56 86 LEU A O 1
ATOM 670 N N . ILE A 1 87 ? -7.427 1.273 4.867 1.00 97.88 87 ILE A N 1
ATOM 671 C CA . ILE A 1 87 ? -6.762 0.026 4.473 1.00 97.88 87 ILE A CA 1
ATOM 672 C C . ILE A 1 87 ? -7.282 -0.474 3.126 1.00 97.88 87 ILE A C 1
ATOM 674 O O . ILE A 1 87 ? -6.488 -0.900 2.290 1.00 97.88 87 ILE A O 1
ATOM 678 N N . THR A 1 88 ? -8.588 -0.355 2.873 1.00 98.00 88 THR A N 1
ATOM 679 C CA . THR A 1 88 ? -9.190 -0.744 1.592 1.00 98.00 88 THR A CA 1
ATOM 680 C C . THR A 1 88 ? -8.641 0.100 0.451 1.00 98.00 88 THR A C 1
ATOM 682 O O . THR A 1 88 ? -8.137 -0.456 -0.521 1.00 98.00 88 THR A O 1
ATOM 685 N N . HIS A 1 89 ? -8.637 1.425 0.607 1.00 98.06 89 HIS A N 1
ATOM 686 C CA . HIS A 1 89 ? -8.102 2.328 -0.406 1.00 98.06 89 HIS A CA 1
ATOM 687 C C . HIS A 1 89 ? -6.609 2.088 -0.665 1.00 98.06 89 HIS A C 1
ATOM 689 O O . HIS A 1 89 ? -6.167 2.087 -1.812 1.00 98.06 89 HIS A O 1
ATOM 695 N N . SER A 1 90 ? -5.834 1.831 0.394 1.00 97.88 90 SER A N 1
ATOM 696 C CA . SER A 1 90 ? -4.410 1.506 0.270 1.00 97.88 90 SER A CA 1
ATOM 697 C C . SER A 1 90 ? -4.178 0.233 -0.547 1.00 97.88 90 SER A C 1
ATOM 699 O O . SER A 1 90 ? -3.313 0.215 -1.419 1.00 97.88 90 SER A O 1
ATOM 701 N N . ILE A 1 91 ? -4.952 -0.826 -0.289 1.00 98.19 91 ILE A N 1
ATOM 702 C CA . ILE A 1 91 ? -4.859 -2.096 -1.024 1.00 98.19 91 ILE A CA 1
ATOM 703 C C . ILE A 1 91 ? -5.226 -1.893 -2.498 1.00 98.19 91 ILE A C 1
ATOM 705 O O . ILE A 1 91 ? -4.468 -2.306 -3.373 1.00 98.19 91 ILE A O 1
ATOM 709 N N . GLU A 1 92 ? -6.349 -1.226 -2.780 1.00 98.38 92 GLU A N 1
ATOM 710 C CA . GLU A 1 92 ? -6.807 -0.941 -4.148 1.00 98.38 92 GLU A CA 1
ATOM 711 C C . GLU A 1 92 ? -5.757 -0.156 -4.941 1.00 98.38 92 GLU A C 1
ATOM 713 O O . GLU A 1 92 ? -5.350 -0.573 -6.025 1.00 98.38 92 GLU A O 1
ATOM 718 N N . GLN A 1 93 ? -5.236 0.927 -4.356 1.00 97.88 93 GLN A N 1
ATOM 719 C CA . GLN A 1 93 ? -4.191 1.738 -4.973 1.00 97.88 93 GLN A CA 1
ATOM 720 C C . GLN A 1 93 ? -2.942 0.908 -5.306 1.00 97.88 93 GLN A C 1
ATOM 722 O O . GLN A 1 93 ? -2.342 1.078 -6.372 1.00 97.88 93 GLN A O 1
ATOM 727 N N . LEU A 1 94 ? -2.508 0.038 -4.391 1.00 98.00 94 LEU A N 1
ATOM 728 C CA . LEU A 1 94 ? -1.317 -0.778 -4.604 1.00 98.00 94 LEU A CA 1
ATOM 729 C C . LEU A 1 94 ? -1.526 -1.822 -5.701 1.00 98.00 94 LEU A C 1
ATOM 731 O O . LEU A 1 94 ? -0.615 -2.018 -6.504 1.00 98.00 94 LEU A O 1
ATOM 735 N N . HIS A 1 95 ? -2.704 -2.448 -5.775 1.00 98.19 95 HIS A N 1
ATOM 736 C CA . HIS A 1 95 ? -3.049 -3.379 -6.856 1.00 98.19 95 HIS A CA 1
ATOM 737 C C . HIS A 1 95 ? -3.025 -2.705 -8.221 1.00 98.19 95 HIS A C 1
ATOM 739 O O . HIS A 1 95 ? -2.406 -3.232 -9.147 1.00 98.19 95 HIS A O 1
ATOM 745 N N . ASP A 1 96 ? -3.629 -1.521 -8.333 1.00 97.88 96 ASP A N 1
ATOM 746 C CA . ASP A 1 96 ? -3.632 -0.752 -9.578 1.00 97.88 96 ASP A CA 1
ATOM 747 C C . ASP A 1 96 ? -2.199 -0.458 -10.033 1.00 97.88 96 ASP A C 1
ATOM 749 O O . ASP A 1 96 ? -1.817 -0.731 -11.175 1.00 97.88 96 ASP A O 1
ATOM 753 N N . ILE A 1 97 ? -1.364 0.048 -9.122 1.00 97.31 97 ILE A N 1
ATOM 754 C CA . ILE A 1 97 ? 0.035 0.363 -9.420 1.00 97.31 97 ILE A CA 1
ATOM 755 C C . ILE A 1 97 ? 0.818 -0.899 -9.785 1.00 97.31 97 ILE A C 1
ATOM 757 O O . ILE A 1 97 ? 1.586 -0.877 -10.748 1.00 97.31 97 ILE A O 1
ATOM 761 N N . PHE A 1 98 ? 0.640 -1.991 -9.045 1.00 97.44 98 PHE A N 1
ATOM 762 C CA . PHE A 1 98 ? 1.310 -3.263 -9.300 1.00 97.44 98 PHE A CA 1
ATOM 763 C C . PHE A 1 98 ? 0.967 -3.791 -10.699 1.00 97.44 98 PHE A C 1
ATOM 765 O O . PHE A 1 98 ? 1.866 -4.090 -11.488 1.00 97.44 98 PHE A O 1
ATOM 772 N N . ALA A 1 99 ? -0.320 -3.806 -11.059 1.00 97.31 99 ALA A N 1
ATOM 773 C CA . ALA A 1 99 ? -0.784 -4.230 -12.375 1.00 97.31 99 ALA A CA 1
ATOM 774 C C . ALA A 1 99 ? -0.230 -3.337 -13.497 1.00 97.31 99 ALA A C 1
ATOM 776 O O . ALA A 1 99 ? 0.301 -3.843 -14.489 1.00 97.31 99 ALA A O 1
ATOM 777 N N . HIS A 1 100 ? -0.282 -2.012 -13.327 1.00 96.12 100 HIS A N 1
ATOM 778 C CA . HIS A 1 100 ? 0.315 -1.065 -14.272 1.00 96.12 100 HIS A CA 1
ATOM 779 C C . HIS A 1 100 ? 1.826 -1.273 -14.436 1.00 96.12 100 HIS A C 1
ATOM 781 O O . HIS A 1 100 ? 2.351 -1.164 -15.546 1.00 96.12 100 HIS A O 1
ATOM 787 N N . THR A 1 101 ? 2.523 -1.595 -13.348 1.00 94.81 101 THR A N 1
ATOM 788 C CA . THR A 1 101 ? 3.969 -1.833 -13.352 1.00 94.81 101 THR A CA 1
ATOM 789 C C . THR A 1 101 ? 4.309 -3.101 -14.133 1.00 94.81 101 THR A C 1
ATOM 791 O O . THR A 1 101 ? 5.182 -3.057 -14.999 1.00 94.81 101 THR A O 1
ATOM 794 N N . ILE A 1 102 ? 3.572 -4.198 -13.923 1.00 95.56 102 ILE A N 1
ATOM 795 C CA . ILE A 1 102 ? 3.735 -5.435 -14.703 1.00 95.56 102 ILE A CA 1
ATOM 796 C C . ILE A 1 102 ? 3.511 -5.174 -16.194 1.00 95.56 102 ILE A C 1
ATOM 798 O O . ILE A 1 102 ? 4.367 -5.516 -17.008 1.00 95.56 102 ILE A O 1
ATOM 802 N N . GLN A 1 103 ? 2.425 -4.487 -16.558 1.00 94.44 103 GLN A N 1
ATOM 803 C CA . GLN A 1 103 ? 2.139 -4.160 -17.960 1.00 94.44 103 GLN A CA 1
ATOM 804 C C . GLN A 1 103 ? 3.256 -3.323 -18.605 1.00 94.44 103 GLN A C 1
ATOM 806 O O . GLN A 1 103 ? 3.624 -3.546 -19.761 1.00 94.44 103 GLN A O 1
ATOM 811 N N . ALA A 1 104 ? 3.817 -2.358 -17.869 1.00 92.06 104 ALA A N 1
ATOM 812 C CA . ALA A 1 104 ? 4.924 -1.540 -18.356 1.00 92.06 104 ALA A CA 1
ATOM 813 C C . ALA A 1 104 ? 6.199 -2.370 -18.584 1.00 92.06 104 ALA A C 1
ATOM 815 O O . ALA A 1 104 ? 6.891 -2.165 -19.586 1.00 92.06 104 ALA A O 1
ATOM 816 N N . ILE A 1 105 ? 6.491 -3.323 -17.693 1.00 91.88 105 ILE A N 1
ATOM 817 C CA . ILE A 1 105 ? 7.633 -4.238 -17.820 1.00 91.88 105 ILE A CA 1
ATOM 818 C C . ILE A 1 105 ? 7.453 -5.151 -19.036 1.00 91.88 105 ILE A C 1
ATOM 820 O O . ILE A 1 105 ? 8.365 -5.245 -19.856 1.00 91.88 105 ILE A O 1
ATOM 824 N N . GLU A 1 106 ? 6.284 -5.772 -19.198 1.00 91.81 106 GLU A N 1
ATOM 825 C CA . GLU A 1 106 ? 5.981 -6.652 -20.335 1.00 91.81 106 GLU A CA 1
ATOM 826 C C . GLU A 1 106 ? 6.110 -5.916 -21.673 1.00 91.81 106 GLU A C 1
ATOM 828 O O . GLU A 1 106 ? 6.760 -6.404 -22.602 1.00 91.81 106 GLU A O 1
ATOM 833 N N . LYS A 1 107 ? 5.566 -4.696 -21.761 1.00 90.81 107 LYS A N 1
ATOM 834 C CA . LYS A 1 107 ? 5.688 -3.857 -22.958 1.00 90.81 107 LYS A CA 1
ATOM 835 C C . LYS A 1 107 ? 7.150 -3.522 -23.273 1.00 90.81 107 LYS A C 1
ATOM 837 O O . LYS A 1 107 ? 7.576 -3.656 -24.419 1.00 90.81 107 LYS A O 1
ATOM 842 N N . ALA A 1 108 ? 7.933 -3.133 -22.266 1.00 88.31 108 ALA A N 1
ATOM 843 C CA . ALA A 1 108 ? 9.352 -2.826 -22.444 1.00 88.31 108 ALA A CA 1
ATOM 844 C C . ALA A 1 108 ? 10.177 -4.056 -22.873 1.00 88.31 108 ALA A C 1
ATOM 846 O O . ALA A 1 108 ? 11.161 -3.922 -23.605 1.00 88.31 108 ALA A O 1
ATOM 847 N N . GLN A 1 109 ? 9.786 -5.257 -22.439 1.00 83.06 109 GLN A N 1
ATOM 848 C CA . GLN A 1 109 ? 10.407 -6.512 -22.869 1.00 83.06 109 GLN A CA 1
ATOM 849 C C . GLN A 1 109 ? 10.033 -6.874 -24.313 1.00 83.06 109 GLN A C 1
ATOM 851 O O . GLN A 1 109 ? 10.913 -7.262 -25.084 1.00 83.06 109 GLN A O 1
ATOM 856 N N . ALA A 1 110 ? 8.772 -6.681 -24.709 1.00 84.62 110 ALA A N 1
ATOM 857 C CA . ALA A 1 110 ? 8.313 -6.916 -26.079 1.00 84.62 110 ALA A CA 1
ATOM 858 C C . ALA A 1 110 ? 9.027 -6.011 -27.101 1.00 84.62 110 ALA A C 1
ATOM 860 O O . ALA A 1 110 ? 9.386 -6.462 -28.187 1.00 84.62 110 ALA A O 1
ATOM 861 N N . GLU A 1 111 ? 9.305 -4.756 -26.739 1.00 76.88 111 GLU A N 1
ATOM 862 C CA . GLU A 1 111 ? 10.031 -3.807 -27.596 1.00 76.88 111 GLU A CA 1
ATOM 863 C C . GLU A 1 111 ? 11.534 -4.142 -27.726 1.00 76.88 111 GLU A C 1
ATOM 865 O O . GLU A 1 111 ? 12.135 -3.891 -28.772 1.00 76.88 111 GLU A O 1
ATOM 870 N N . LYS A 1 112 ? 12.152 -4.764 -26.708 1.00 67.06 112 LYS A N 1
ATOM 871 C CA . LYS A 1 112 ? 13.563 -5.205 -26.750 1.00 67.06 112 LYS A CA 1
ATOM 872 C C . LYS A 1 112 ? 13.779 -6.561 -27.436 1.00 67.06 112 LYS A C 1
ATOM 874 O O . LYS A 1 112 ? 14.908 -6.865 -27.815 1.00 67.06 112 LYS A O 1
ATOM 879 N N . GLY A 1 113 ? 12.727 -7.353 -27.646 1.00 55.94 113 GLY A N 1
ATOM 880 C CA . GLY A 1 113 ? 12.784 -8.658 -28.321 1.00 55.94 113 GLY A CA 1
ATOM 881 C C . GLY A 1 113 ? 12.910 -8.616 -29.854 1.00 55.94 113 GLY A C 1
ATOM 882 O O . GLY A 1 113 ? 12.963 -9.671 -30.478 1.00 55.94 113 GLY A O 1
ATOM 883 N N . GLY A 1 114 ? 12.961 -7.429 -30.476 1.00 49.28 114 GLY A N 1
ATOM 884 C CA . GLY A 1 114 ? 12.934 -7.249 -31.938 1.00 49.28 114 GLY A CA 1
ATOM 885 C C . GLY A 1 114 ? 14.281 -7.044 -32.650 1.00 49.28 114 GLY A C 1
ATOM 886 O O . GLY A 1 114 ? 14.280 -6.762 -33.844 1.00 49.28 114 GLY A O 1
ATOM 887 N N . GLN A 1 115 ? 15.432 -7.145 -31.972 1.00 50.03 115 GLN A N 1
ATOM 888 C CA 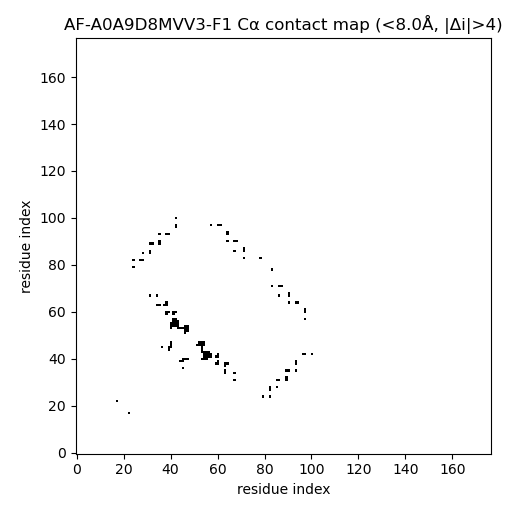. GLN A 1 115 ? 16.747 -6.931 -32.602 1.00 50.03 115 GLN A CA 1
ATOM 889 C C . GLN A 1 115 ? 17.733 -8.067 -32.309 1.00 50.03 115 GLN A C 1
ATOM 891 O O . GLN A 1 115 ? 18.645 -7.908 -31.507 1.00 50.03 115 GLN A O 1
ATOM 896 N N . THR A 1 116 ? 17.582 -9.207 -32.992 1.00 47.47 116 THR A N 1
ATOM 897 C CA . THR A 1 116 ? 18.681 -10.172 -33.202 1.00 47.47 116 THR A CA 1
ATOM 898 C C . THR A 1 116 ? 18.579 -10.872 -34.565 1.00 47.47 116 THR A C 1
ATOM 900 O O . THR A 1 116 ? 18.522 -12.087 -34.648 1.00 47.47 116 THR A O 1
ATOM 903 N N . GLU A 1 117 ? 18.628 -10.119 -35.666 1.00 54.91 117 GLU A N 1
ATOM 904 C CA . GLU A 1 117 ? 19.070 -10.669 -36.960 1.00 54.91 117 GLU A CA 1
ATOM 905 C C . GLU A 1 117 ? 20.010 -9.680 -37.652 1.00 54.91 117 GLU A C 1
ATOM 907 O O . GLU A 1 117 ? 19.608 -8.864 -38.471 1.00 54.91 117 GLU A O 1
ATOM 912 N N . SER A 1 118 ? 21.277 -9.713 -37.247 1.00 47.53 118 SER A N 1
ATOM 913 C CA . SER A 1 118 ? 22.455 -9.483 -38.093 1.00 47.53 118 SER A CA 1
ATOM 914 C C . SER A 1 118 ? 23.645 -9.333 -37.158 1.00 47.53 118 SER A C 1
ATOM 916 O O . SER A 1 118 ? 23.886 -8.271 -36.584 1.00 47.53 118 SER A O 1
ATOM 918 N N . GLY A 1 119 ? 24.387 -10.423 -36.976 1.00 55.38 119 GLY A N 1
ATOM 919 C CA . GLY A 1 119 ? 25.669 -10.368 -36.295 1.00 55.38 119 GLY A CA 1
ATOM 920 C C . GLY A 1 119 ? 26.614 -9.406 -37.010 1.00 55.38 119 GLY A C 1
ATOM 921 O O . GLY A 1 119 ? 26.905 -9.600 -38.182 1.00 55.38 119 GLY A O 1
ATOM 922 N N . LEU A 1 120 ? 27.088 -8.387 -36.293 1.00 39.44 120 LEU A N 1
ATOM 923 C CA . LEU A 1 120 ? 28.492 -7.974 -36.262 1.00 39.44 120 LEU A CA 1
ATOM 924 C C . LEU A 1 120 ? 28.661 -6.898 -35.179 1.00 39.44 120 LEU A C 1
ATOM 926 O O . LEU A 1 120 ? 28.235 -5.756 -35.322 1.00 39.44 120 LEU A O 1
ATOM 930 N N . TYR A 1 121 ? 29.287 -7.289 -34.074 1.00 51.38 121 TYR A N 1
ATOM 931 C CA . TYR A 1 121 ? 29.782 -6.376 -33.054 1.00 51.38 121 TYR A CA 1
ATOM 932 C C . TYR A 1 121 ? 31.028 -5.659 -33.590 1.00 51.38 121 TYR A C 1
ATOM 934 O O . TYR A 1 121 ? 32.031 -6.308 -33.884 1.00 51.38 121 TYR A O 1
ATOM 942 N N . THR A 1 122 ? 30.986 -4.329 -33.684 1.00 57.50 122 THR A N 1
ATOM 943 C CA . THR A 1 122 ? 32.191 -3.492 -33.771 1.00 57.50 122 THR A CA 1
ATOM 944 C C . THR A 1 122 ? 32.253 -2.594 -32.537 1.00 57.50 122 THR A C 1
ATOM 946 O O . THR A 1 122 ? 31.392 -1.720 -32.396 1.00 57.50 122 THR A O 1
ATOM 949 N N . PRO A 1 123 ? 33.235 -2.764 -31.636 1.00 56.06 123 PRO A N 1
ATOM 950 C CA . PRO A 1 123 ? 33.457 -1.799 -30.570 1.00 56.06 123 PRO A CA 1
ATOM 951 C C . PRO A 1 123 ? 34.022 -0.496 -31.162 1.00 56.06 123 PRO A C 1
ATOM 953 O O . PRO A 1 123 ? 34.873 -0.555 -32.057 1.00 56.06 123 PRO A O 1
ATOM 956 N N . PRO A 1 124 ? 33.602 0.689 -30.683 1.00 51.59 124 PRO A N 1
ATOM 957 C CA . PRO A 1 124 ? 34.194 1.943 -31.124 1.00 51.59 124 PRO A CA 1
ATOM 958 C C . PRO A 1 124 ? 35.641 2.049 -30.623 1.00 51.59 124 PRO A C 1
ATOM 960 O O . PRO A 1 124 ? 35.908 2.123 -29.426 1.00 51.59 124 PRO A O 1
ATOM 963 N N . SER A 1 125 ? 36.580 2.055 -31.569 1.00 50.91 125 SER A N 1
ATOM 964 C CA . SER A 1 125 ? 37.971 2.447 -31.342 1.00 50.91 125 SER A CA 1
ATOM 965 C C . SER A 1 125 ? 38.068 3.952 -31.112 1.00 50.91 125 SER A C 1
ATOM 967 O O . SER A 1 125 ? 37.566 4.730 -31.921 1.00 50.91 125 SER A O 1
ATOM 969 N N . GLY A 1 126 ? 38.771 4.359 -30.051 1.00 37.25 126 GLY A N 1
ATOM 970 C CA . GLY A 1 126 ? 39.173 5.752 -29.881 1.00 37.25 126 GLY A CA 1
ATOM 971 C C . GLY A 1 126 ? 39.677 6.147 -28.495 1.00 37.25 126 GLY A C 1
ATOM 972 O O . GLY A 1 126 ? 39.066 7.010 -27.884 1.00 37.25 126 GLY A O 1
ATOM 973 N N . LEU A 1 127 ? 40.797 5.585 -28.022 1.00 37.97 127 LEU A N 1
ATOM 974 C CA . LEU A 1 127 ? 41.911 6.393 -27.498 1.00 37.97 127 LEU A CA 1
ATO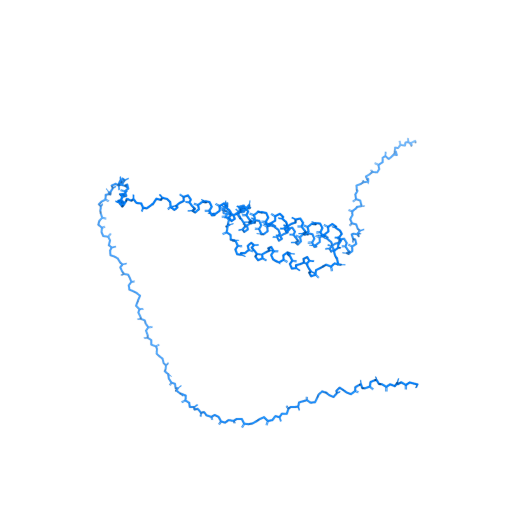M 975 C C . LEU A 1 127 ? 43.172 5.540 -27.301 1.00 37.97 127 LEU A C 1
ATOM 977 O O . LEU A 1 127 ? 43.168 4.466 -26.709 1.00 37.97 127 LEU A O 1
ATOM 981 N N . VAL A 1 128 ? 44.234 6.055 -27.903 1.00 47.47 128 VAL A N 1
ATOM 982 C CA . VAL A 1 128 ? 45.583 5.522 -28.067 1.00 47.47 128 VAL A CA 1
ATOM 983 C C . VAL A 1 128 ? 46.388 5.614 -26.761 1.00 47.47 128 VAL A C 1
ATOM 985 O O . VAL A 1 128 ? 46.301 6.594 -26.027 1.00 47.47 128 VAL A O 1
ATOM 988 N N . THR A 1 129 ? 47.180 4.569 -26.518 1.00 45.75 129 THR A N 1
ATOM 989 C C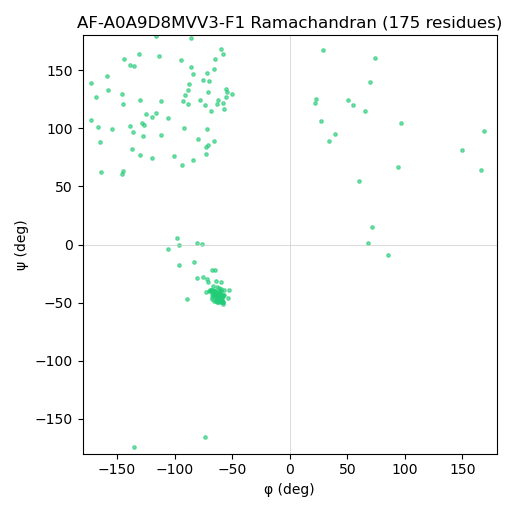A . THR A 1 129 ? 48.227 4.391 -25.492 1.00 45.75 129 THR A CA 1
ATOM 990 C C . THR A 1 129 ? 49.348 5.440 -25.549 1.00 45.75 129 THR A C 1
ATOM 992 O O . THR A 1 129 ? 49.616 5.983 -26.621 1.00 45.75 129 THR A O 1
ATOM 995 N N . PRO A 1 130 ? 50.154 5.568 -24.478 1.00 45.78 130 PRO A N 1
ATOM 996 C CA . PRO A 1 130 ? 51.592 5.398 -24.703 1.00 45.78 130 PRO A CA 1
ATOM 997 C C . PRO A 1 130 ? 52.255 4.426 -23.711 1.00 45.78 130 PRO A C 1
ATOM 999 O O . PRO A 1 130 ? 52.137 4.563 -22.500 1.00 45.78 130 PRO A O 1
ATOM 1002 N N . ASP A 1 131 ? 52.907 3.424 -24.304 1.00 36.78 131 ASP A N 1
ATOM 1003 C CA . ASP A 1 131 ? 54.232 2.860 -24.004 1.00 36.78 131 ASP A CA 1
ATOM 1004 C C . ASP A 1 131 ? 54.833 3.037 -22.591 1.00 36.78 131 ASP A C 1
ATOM 1006 O O . ASP A 1 131 ? 55.062 4.155 -22.131 1.00 36.78 131 ASP A O 1
ATOM 1010 N N . GLY A 1 132 ? 55.208 1.913 -21.958 1.00 35.62 132 GLY A N 1
ATOM 1011 C CA . GLY A 1 132 ? 56.187 1.916 -20.865 1.00 35.62 132 GLY A CA 1
ATOM 1012 C C . GLY A 1 132 ? 56.026 0.834 -19.791 1.00 35.62 132 GLY A C 1
ATOM 1013 O O . GLY A 1 132 ? 55.541 1.114 -18.708 1.00 35.62 132 GLY A O 1
ATOM 1014 N N . THR A 1 133 ? 56.521 -0.373 -20.082 1.00 40.78 133 THR A N 1
ATOM 1015 C CA . THR A 1 133 ? 57.492 -1.109 -19.239 1.00 40.78 133 THR A CA 1
ATOM 1016 C C . THR A 1 133 ? 57.189 -1.388 -17.749 1.00 40.78 133 THR A C 1
ATOM 1018 O O . THR A 1 133 ? 57.235 -0.499 -16.909 1.00 40.78 133 THR A O 1
ATOM 1021 N N . THR A 1 134 ? 57.158 -2.698 -17.426 1.00 39.47 134 THR A N 1
ATOM 1022 C CA . THR A 1 134 ? 57.404 -3.353 -16.106 1.00 39.47 134 THR A CA 1
ATOM 1023 C C . THR A 1 134 ? 56.325 -3.120 -15.041 1.00 39.47 134 THR A C 1
ATOM 1025 O O . THR A 1 134 ? 55.776 -2.042 -14.934 1.00 39.47 134 THR A O 1
ATOM 1028 N N . SER A 1 135 ? 55.886 -4.048 -14.198 1.00 41.16 135 SER A N 1
ATOM 1029 C CA . SER A 1 135 ? 56.394 -5.317 -13.679 1.00 41.16 135 SER A CA 1
ATOM 1030 C C . SER A 1 135 ? 55.162 -6.102 -13.209 1.00 41.16 135 SER A C 1
ATOM 1032 O O . SER A 1 135 ? 54.248 -5.538 -12.618 1.00 41.16 135 SER A O 1
ATOM 1034 N N . SER A 1 136 ? 55.029 -7.379 -13.555 1.00 44.00 136 SER A N 1
ATOM 1035 C CA . SER A 1 136 ? 55.255 -8.490 -12.619 1.00 44.00 136 SER A CA 1
ATOM 1036 C C . SER A 1 136 ? 55.012 -8.158 -11.139 1.00 44.00 136 SER A C 1
ATOM 1038 O O . SER A 1 136 ? 55.848 -7.531 -10.492 1.00 44.00 136 SER A O 1
ATOM 1040 N N . SER A 1 137 ? 53.906 -8.659 -10.587 1.00 42.06 137 SER A N 1
ATOM 1041 C CA . SER A 1 137 ? 53.890 -9.285 -9.258 1.00 42.06 137 SER A CA 1
ATOM 1042 C C . SER A 1 137 ? 52.601 -10.077 -9.076 1.00 42.06 137 SER A C 1
ATOM 1044 O O . SER A 1 137 ? 51.597 -9.606 -8.552 1.00 42.06 137 SER A O 1
ATOM 1046 N N . SER A 1 138 ? 52.668 -11.331 -9.511 1.00 46.59 138 SER A N 1
ATOM 1047 C CA . SER A 1 138 ? 52.049 -12.431 -8.787 1.00 46.59 138 SER A CA 1
ATOM 1048 C C . SER A 1 138 ? 52.625 -12.460 -7.370 1.00 46.59 138 SER A C 1
ATOM 1050 O O . SER A 1 138 ? 53.823 -12.698 -7.210 1.00 46.59 138 SER A O 1
ATOM 1052 N N . VAL A 1 139 ? 51.797 -12.252 -6.349 1.00 47.97 139 VAL A N 1
ATOM 1053 C CA . VAL A 1 139 ? 52.123 -12.723 -5.001 1.00 47.97 139 VAL A CA 1
ATOM 1054 C C . VAL A 1 139 ? 51.259 -13.929 -4.693 1.00 47.97 139 VAL A C 1
ATOM 1056 O O . VAL A 1 139 ? 50.039 -13.871 -4.563 1.00 47.97 139 VAL A O 1
ATOM 1059 N N . SER A 1 140 ? 51.962 -15.049 -4.670 1.00 41.12 140 SER A N 1
ATOM 1060 C CA . SER A 1 140 ? 51.535 -16.359 -4.238 1.00 41.12 140 SER A CA 1
ATOM 1061 C C . SER A 1 140 ? 51.001 -16.291 -2.811 1.00 41.12 140 SER A C 1
ATOM 1063 O O . SER A 1 140 ? 51.694 -15.845 -1.898 1.00 41.12 140 SER A O 1
ATOM 1065 N N . PHE A 1 141 ? 49.785 -16.787 -2.615 1.00 35.03 141 PHE A N 1
ATOM 1066 C CA . PHE A 1 141 ? 49.286 -17.154 -1.299 1.00 35.03 141 PHE A CA 1
ATOM 1067 C C . PHE A 1 141 ? 50.026 -18.427 -0.870 1.00 35.03 141 PHE A C 1
ATOM 1069 O O . PHE A 1 141 ? 49.745 -19.523 -1.356 1.00 35.03 141 PHE A O 1
ATOM 1076 N N . THR A 1 142 ? 51.058 -18.269 -0.042 1.00 41.91 142 THR A N 1
ATOM 1077 C CA . THR A 1 142 ? 51.841 -19.384 0.491 1.00 41.91 142 THR A CA 1
ATOM 1078 C C . THR A 1 142 ? 51.084 -20.059 1.625 1.00 41.91 142 THR A C 1
ATOM 1080 O O . THR A 1 142 ? 50.737 -19.433 2.625 1.00 41.91 142 THR A O 1
ATOM 1083 N N . SER A 1 143 ? 50.890 -21.361 1.460 1.00 46.50 143 SER A N 1
ATOM 1084 C CA . SER A 1 143 ? 50.524 -22.324 2.489 1.00 46.50 143 SER A CA 1
ATOM 1085 C C . SER A 1 143 ? 51.487 -22.293 3.680 1.00 46.50 143 SER A C 1
ATOM 1087 O O . SER A 1 143 ? 52.698 -22.413 3.497 1.00 46.50 143 SER A O 1
ATOM 1089 N N . GLY A 1 144 ? 50.931 -22.234 4.888 1.00 37.22 144 GLY A N 1
ATOM 1090 C CA . GLY A 1 144 ? 51.590 -22.605 6.136 1.00 37.22 144 GLY A CA 1
ATOM 1091 C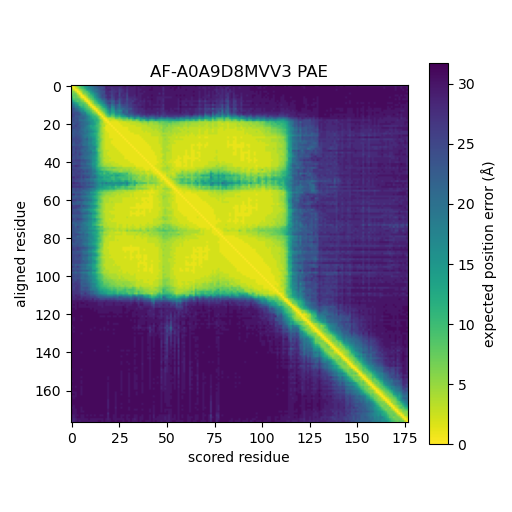 C . GLY A 1 144 ? 50.708 -23.603 6.880 1.00 37.22 144 GLY A C 1
ATOM 1092 O O . GLY A 1 144 ? 49.778 -23.217 7.579 1.00 37.22 144 GLY A O 1
ATOM 1093 N N . THR A 1 145 ? 50.971 -24.886 6.659 1.00 41.03 145 THR A N 1
ATOM 1094 C CA . THR A 1 145 ? 50.479 -26.030 7.433 1.00 41.03 145 THR A CA 1
ATOM 1095 C C . THR A 1 145 ? 51.431 -26.310 8.591 1.00 41.03 145 THR A C 1
ATOM 1097 O O . THR A 1 145 ? 52.619 -26.446 8.322 1.00 41.03 145 THR A O 1
ATOM 1100 N N . GLU A 1 146 ? 50.920 -26.503 9.810 1.00 33.59 146 GLU A N 1
ATOM 1101 C CA . GLU A 1 146 ? 51.362 -27.563 10.744 1.00 33.59 146 GLU A CA 1
ATOM 1102 C C . GLU A 1 146 ? 50.320 -27.663 11.881 1.00 33.59 146 GLU A C 1
ATOM 1104 O O . GLU A 1 146 ? 50.080 -26.698 12.597 1.00 33.59 146 GLU A O 1
ATOM 1109 N N . SER A 1 147 ? 49.415 -28.646 11.862 1.00 45.25 147 SER A N 1
ATOM 1110 C CA . SER A 1 147 ? 49.534 -30.019 12.395 1.00 45.25 147 SER A CA 1
ATOM 1111 C C . SER A 1 147 ? 49.676 -30.100 13.915 1.00 45.25 147 SER A C 1
ATOM 1113 O O . SER A 1 147 ? 50.713 -29.763 14.470 1.00 45.25 147 SER A O 1
ATOM 1115 N N . THR A 1 148 ? 48.668 -30.687 14.566 1.00 39.12 148 THR A N 1
ATOM 1116 C CA . THR A 1 148 ? 48.806 -31.675 15.657 1.00 39.12 148 THR A CA 1
ATOM 1117 C C . THR A 1 148 ? 47.486 -32.476 15.747 1.00 39.12 148 THR A C 1
ATOM 1119 O O . THR A 1 148 ? 46.435 -31.928 15.408 1.00 39.12 148 THR A O 1
ATOM 1122 N N . PRO A 1 149 ? 47.521 -33.787 16.069 1.00 50.88 149 PRO A N 1
ATOM 1123 C CA . PRO A 1 149 ? 46.738 -34.789 15.350 1.00 50.88 149 PRO A CA 1
ATOM 1124 C C . PRO A 1 149 ? 45.615 -35.474 16.154 1.00 50.88 149 PRO A C 1
ATOM 1126 O O . PRO A 1 149 ? 45.597 -35.487 17.378 1.00 50.88 149 PRO A O 1
ATOM 1129 N N . ALA A 1 150 ? 44.715 -36.084 15.378 1.00 40.94 150 ALA A N 1
ATOM 1130 C CA . ALA A 1 150 ? 44.057 -37.385 15.539 1.00 40.94 150 ALA A CA 1
ATOM 1131 C C . ALA A 1 150 ? 43.953 -38.046 16.932 1.00 40.94 150 ALA A C 1
ATOM 1133 O O . ALA A 1 150 ? 44.938 -38.537 17.479 1.00 40.94 150 ALA A O 1
ATOM 1134 N N . ALA A 1 151 ? 42.710 -38.314 17.341 1.00 39.91 151 ALA A N 1
ATOM 1135 C CA . ALA A 1 151 ? 42.310 -39.639 17.816 1.00 39.91 151 ALA A CA 1
ATOM 1136 C C . ALA A 1 151 ? 40.851 -39.907 17.410 1.00 39.91 151 ALA A C 1
ATOM 1138 O O . ALA A 1 151 ? 39.977 -39.059 17.566 1.00 39.91 151 ALA A O 1
ATOM 1139 N N . ALA A 1 152 ? 40.660 -41.068 16.794 1.00 54.97 152 ALA A N 1
ATOM 1140 C CA . ALA A 1 152 ? 39.494 -41.508 16.044 1.00 54.97 152 ALA A CA 1
ATOM 1141 C C . ALA A 1 152 ? 38.401 -42.144 16.950 1.00 54.97 152 ALA A C 1
ATOM 1143 O O . ALA A 1 152 ? 38.604 -42.257 18.158 1.00 54.97 152 ALA A O 1
ATOM 1144 N N . PRO A 1 153 ? 37.250 -42.542 16.372 1.00 59.84 153 PRO A N 1
ATOM 1145 C CA . PRO A 1 153 ? 35.997 -42.851 17.063 1.00 59.84 153 PRO A CA 1
ATOM 1146 C C . PRO A 1 153 ? 35.824 -44.348 17.377 1.00 59.84 153 PRO A C 1
ATOM 1148 O O . PRO A 1 153 ? 36.362 -45.194 16.667 1.00 59.84 153 PRO A O 1
ATOM 1151 N N . GLU A 1 154 ? 34.977 -44.678 18.357 1.00 48.88 154 GLU A N 1
ATOM 1152 C CA . GLU A 1 154 ? 34.363 -46.012 18.479 1.00 48.88 154 GLU A CA 1
ATOM 1153 C C . GLU A 1 154 ? 32.866 -45.939 18.880 1.00 48.88 154 GLU A C 1
ATOM 1155 O O . GLU A 1 154 ? 32.449 -44.930 19.456 1.00 48.88 154 GLU A O 1
ATOM 1160 N N . PRO A 1 155 ? 32.051 -46.966 18.535 1.00 59.31 155 PRO A N 1
ATOM 1161 C CA . PRO A 1 155 ? 30.592 -46.888 18.378 1.00 59.31 155 PRO A CA 1
ATOM 1162 C C . PRO A 1 155 ? 29.760 -47.744 19.377 1.00 59.31 155 PRO A C 1
ATOM 1164 O O . PRO A 1 155 ? 30.308 -48.534 20.135 1.00 59.31 155 PRO A O 1
ATOM 1167 N N . ALA A 1 156 ? 28.422 -47.646 19.228 1.00 43.44 156 ALA A N 1
ATOM 1168 C CA . ALA A 1 156 ? 27.342 -48.607 19.572 1.00 43.44 156 ALA A CA 1
ATOM 1169 C C . ALA A 1 156 ? 26.564 -48.486 20.922 1.00 43.44 156 ALA A C 1
ATOM 1171 O O . ALA A 1 156 ? 27.070 -48.855 21.973 1.00 43.44 156 ALA A O 1
ATOM 1172 N N . GLU A 1 157 ? 25.314 -47.977 20.808 1.00 48.91 157 GLU A N 1
ATOM 1173 C CA . GLU A 1 157 ? 23.965 -48.451 21.276 1.00 48.91 157 GLU A CA 1
ATOM 1174 C C . GLU A 1 157 ? 23.747 -49.324 22.549 1.00 48.91 157 GLU A C 1
ATOM 1176 O O . GLU A 1 157 ? 24.681 -49.991 22.982 1.00 48.91 157 GLU A O 1
ATOM 1181 N N . PRO A 1 158 ? 22.494 -49.514 23.079 1.00 56.94 158 PRO A N 1
ATOM 1182 C CA . PRO A 1 158 ? 21.176 -48.865 22.845 1.00 56.94 158 PRO A CA 1
ATOM 1183 C C . PRO A 1 158 ? 20.366 -48.525 24.151 1.00 56.94 158 PRO A C 1
ATOM 1185 O O . PRO A 1 158 ? 20.848 -48.672 25.270 1.00 56.94 158 PRO A O 1
ATOM 1188 N N . ALA A 1 159 ? 19.114 -48.054 23.993 1.00 55.88 159 ALA A N 1
ATOM 1189 C CA . ALA A 1 159 ? 18.127 -47.616 25.013 1.00 55.88 159 ALA A CA 1
ATOM 1190 C C . ALA A 1 159 ? 17.683 -48.679 26.066 1.00 55.88 159 ALA A C 1
ATOM 1192 O O . ALA A 1 159 ? 17.930 -49.869 25.866 1.00 55.88 159 ALA A O 1
ATOM 1193 N N . PRO A 1 160 ? 16.978 -48.291 27.165 1.00 50.28 160 PRO A N 1
ATOM 1194 C CA . PRO A 1 160 ? 15.503 -48.163 27.120 1.00 50.28 160 PRO A CA 1
ATOM 1195 C C . PRO A 1 160 ? 14.885 -47.007 27.963 1.00 50.28 160 PRO A C 1
ATOM 1197 O O . PRO A 1 160 ? 15.481 -46.496 28.906 1.00 50.28 160 PRO A O 1
ATOM 1200 N N . ALA A 1 161 ? 13.650 -46.619 27.612 1.00 52.91 161 ALA A N 1
ATOM 1201 C CA . ALA A 1 161 ? 12.746 -45.685 28.320 1.00 52.91 161 ALA A CA 1
ATOM 1202 C C . ALA A 1 161 ? 12.119 -46.316 29.602 1.00 52.91 161 ALA A C 1
ATOM 1204 O O . ALA A 1 161 ? 12.496 -47.445 29.924 1.00 52.91 161 ALA A O 1
ATOM 1205 N N . PRO A 1 162 ? 11.059 -45.777 30.267 1.00 56.00 162 PRO A N 1
ATOM 1206 C CA . PRO A 1 162 ? 10.529 -44.403 30.450 1.00 56.00 162 PRO A CA 1
ATOM 1207 C C . PRO A 1 162 ? 10.221 -44.058 31.946 1.00 56.00 162 PRO A C 1
ATOM 1209 O O . PRO A 1 162 ? 10.038 -44.971 32.744 1.00 56.00 162 PRO A O 1
ATOM 1212 N N . LYS A 1 163 ? 10.043 -42.773 32.317 1.00 48.72 163 LYS A N 1
ATOM 1213 C CA . LYS A 1 163 ? 9.186 -42.280 33.443 1.00 48.72 163 LYS A CA 1
ATOM 1214 C C . LYS A 1 163 ? 8.772 -40.836 33.097 1.00 48.72 163 LYS A C 1
ATOM 1216 O O . LYS A 1 163 ? 9.651 -40.002 32.953 1.00 48.72 163 LYS A O 1
ATOM 1221 N N . GLN A 1 164 ? 7.573 -40.563 32.574 1.00 49.69 164 GLN A N 1
ATOM 1222 C CA . GLN A 1 164 ? 6.339 -40.256 33.320 1.00 49.69 164 GLN A CA 1
ATOM 1223 C C . GLN A 1 164 ? 6.611 -39.488 34.618 1.00 49.69 164 GLN A C 1
ATOM 1225 O O . GLN A 1 164 ? 6.804 -40.110 35.655 1.00 49.69 164 GLN A O 1
ATOM 1230 N N . ASP A 1 165 ? 6.628 -38.157 34.520 1.00 49.75 165 ASP A N 1
ATOM 1231 C CA . ASP A 1 165 ? 6.362 -37.278 35.657 1.00 49.75 165 ASP A CA 1
ATOM 1232 C C . ASP A 1 165 ? 4.865 -36.953 35.659 1.00 49.75 165 ASP A C 1
ATOM 1234 O O . ASP A 1 165 ? 4.293 -36.505 34.660 1.00 49.75 165 ASP A O 1
ATOM 1238 N N . ASP A 1 166 ? 4.245 -37.276 36.786 1.00 54.75 166 ASP A N 1
ATOM 1239 C CA . ASP A 1 166 ? 2.858 -37.030 37.139 1.00 54.75 166 ASP A CA 1
ATOM 1240 C C . ASP A 1 166 ? 2.553 -35.520 37.210 1.00 54.75 166 ASP A C 1
ATOM 1242 O O . ASP A 1 166 ? 3.116 -34.809 38.041 1.00 54.75 166 ASP A O 1
ATOM 1246 N N . ASP A 1 167 ? 1.602 -35.038 36.402 1.00 51.72 167 ASP A N 1
ATOM 1247 C CA . ASP A 1 167 ? 0.849 -33.812 36.701 1.00 51.72 167 ASP A CA 1
ATOM 1248 C C . ASP A 1 167 ? -0.609 -34.204 36.993 1.00 51.72 167 ASP A C 1
ATOM 1250 O O . ASP A 1 167 ? -1.433 -34.437 36.102 1.00 51.72 167 ASP A O 1
ATOM 1254 N N . ASP A 1 168 ? -0.893 -34.382 38.285 1.00 49.12 168 ASP A N 1
ATOM 1255 C CA . ASP A 1 168 ? -2.192 -34.767 38.839 1.00 49.12 168 ASP A CA 1
ATOM 1256 C C . ASP A 1 168 ? -3.191 -33.600 38.717 1.00 49.12 168 ASP A C 1
ATOM 1258 O O . ASP A 1 168 ? -3.393 -32.781 39.616 1.00 49.12 168 ASP A O 1
ATOM 1262 N N . SER A 1 169 ? -3.840 -33.513 37.557 1.00 56.72 169 SER A N 1
ATOM 1263 C CA . SER A 1 169 ? -4.999 -32.653 37.322 1.00 56.72 169 SER A CA 1
ATOM 1264 C C . SER A 1 169 ? -6.298 -33.332 37.787 1.00 56.72 169 SER A C 1
ATOM 1266 O O . SER A 1 169 ? -7.156 -33.719 36.988 1.00 56.72 169 SER A O 1
ATOM 1268 N N . HIS A 1 170 ? -6.511 -33.427 39.102 1.00 52.66 170 HIS A N 1
ATOM 1269 C CA . HIS A 1 170 ? -7.820 -33.753 39.681 1.00 52.6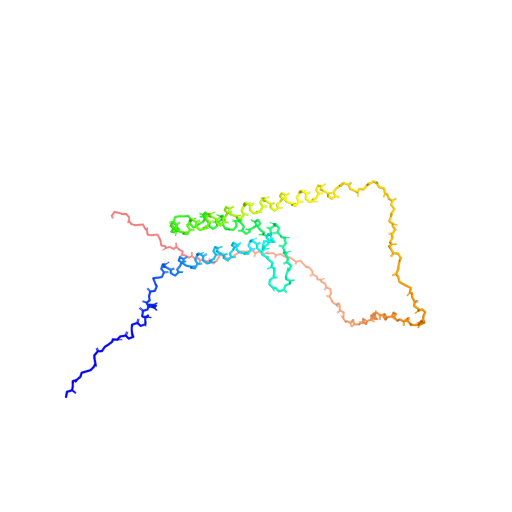6 170 HIS A CA 1
ATOM 1270 C C . HIS A 1 170 ? -8.563 -32.514 40.206 1.00 52.66 170 HIS A C 1
ATOM 1272 O O . HIS A 1 170 ? -8.756 -32.315 41.403 1.00 52.66 170 HIS A O 1
ATOM 1278 N N . LYS A 1 171 ? -9.127 -31.721 39.286 1.00 59.91 171 LYS A N 1
ATOM 1279 C CA . LYS A 1 171 ? -10.301 -30.876 39.579 1.00 59.91 171 LYS A CA 1
ATOM 1280 C C . LYS A 1 171 ? -11.474 -31.254 38.681 1.00 59.91 171 LYS A C 1
ATOM 1282 O O . LYS A 1 171 ? -11.862 -30.541 37.762 1.00 59.91 171 LYS A O 1
ATOM 1287 N N . ARG A 1 172 ? -12.091 -32.394 39.008 1.00 52.88 172 ARG A N 1
ATOM 1288 C CA . ARG A 1 172 ? -13.446 -32.750 38.563 1.00 52.88 172 ARG A CA 1
ATOM 1289 C C . ARG A 1 172 ? -14.454 -31.877 39.322 1.00 52.88 172 ARG A C 1
ATOM 1291 O O . ARG A 1 172 ? -14.996 -32.295 40.341 1.00 52.88 172 ARG A O 1
ATOM 1298 N N . PHE A 1 173 ? -14.707 -30.660 38.843 1.00 54.59 173 PHE A N 1
ATOM 1299 C CA . PHE A 1 173 ? -15.872 -29.886 39.275 1.00 54.59 173 PHE A CA 1
ATOM 1300 C C . PHE A 1 173 ? -17.108 -30.395 38.526 1.00 54.59 173 PHE A C 1
ATOM 1302 O O . PHE A 1 173 ? -17.442 -29.944 37.436 1.00 54.59 173 PHE A O 1
ATOM 1309 N N . SER A 1 174 ? -17.794 -31.369 39.120 1.00 53.03 174 SER A N 1
ATOM 1310 C CA . SER A 1 174 ? -19.169 -31.699 38.753 1.00 53.03 174 SER A CA 1
ATOM 1311 C C . SER A 1 174 ? -19.976 -31.980 40.014 1.00 53.03 174 SER A C 1
ATOM 1313 O O . SER A 1 174 ? -19.905 -33.069 40.586 1.00 53.03 174 SER A O 1
ATOM 1315 N N . LYS A 1 175 ? -20.784 -31.006 40.428 1.00 50.00 175 LYS A N 1
ATOM 1316 C CA . LYS A 1 175 ? -21.961 -31.259 41.255 1.00 50.00 175 LYS A CA 1
ATOM 1317 C C . LYS A 1 175 ? -23.143 -30.582 40.567 1.00 50.00 175 LYS A C 1
ATOM 1319 O O . LYS A 1 175 ? -23.229 -29.361 40.518 1.00 50.00 175 LYS A O 1
ATOM 1324 N N . LYS A 1 176 ? -23.974 -31.414 39.941 1.00 51.81 176 LYS A N 1
ATOM 1325 C CA . LYS A 1 176 ? -25.351 -31.095 39.568 1.00 51.81 176 LYS A CA 1
ATOM 1326 C C . LYS A 1 176 ? -26.253 -31.393 40.771 1.00 51.81 176 LYS A C 1
ATOM 1328 O O . LYS A 1 176 ? -25.958 -32.348 41.493 1.00 51.81 176 LYS A O 1
ATOM 1333 N N . TYR A 1 177 ? -27.362 -30.652 40.801 1.00 49.19 177 TYR A N 1
ATOM 1334 C CA . TYR A 1 177 ? -28.541 -30.722 41.675 1.00 49.19 177 TYR A CA 1
ATOM 1335 C C . TYR A 1 177 ? -28.377 -30.183 43.092 1.00 49.19 177 TYR A C 1
ATOM 1337 O O . TYR A 1 177 ? -27.574 -30.742 43.868 1.00 49.19 177 TYR A O 1
#

Secondary structure (DSSP, 8-state):
---------------S---HHHHHHHHHHHHHHHHHHHHHHHBTSS--TTT-PPPB-HHHHHHHHHHHHHHHHHHTTS--HHHHHHHHHHHHHHHHHHHHHHHHHHHHHHHHTT--S------------------------------------------------------------

Mean predicted aligned error: 19.65 Å

Radius of gyration: 35.58 Å; Cα contacts (8 Å, |Δi|>4): 74; chains: 1; bounding box: 86×105×80 Å

Foldseek 3Di:
DDDDDDDDPPPDPPDDDDDPVNVVLVVLLVVLVVLLVVLCQCCQVDADPVPSGRHHDLPVSVVSLVVLVVVLVVCPPVDDPVSNVSSVVSSVVSVVSSVVSVVVVVVVVVVVVPDDPDDDDDDDDDDDDDDDDDDDDDDDPDDDDDDDDDDDDDDDDDDDDDDDDDDDPPPPPDDDD